Protein AF-A0A843ELI5-F1 (afdb_monomer_lite)

Sequence (106 aa):
ICGAYIPVEVVRSDRDNIMLIGDAGGFANRVTYEGLYYALATGRNAAHAIIKGRSFSETNRGLFRRKRREKWMAGLFYSRVGLWLVKAFSRNRHLVKWIYDNVVVT

Structure (mmCIF, N/CA/C/O backbone):
data_AF-A0A843ELI5-F1
#
_entry.id   AF-A0A843ELI5-F1
#
loop_
_atom_site.group_PDB
_atom_site.id
_atom_site.type_symbol
_atom_site.label_atom_id
_atom_site.label_alt_id
_atom_site.label_comp_id
_atom_site.label_asym_id
_atom_site.label_entity_id
_atom_site.label_seq_id
_atom_site.pdbx_PDB_ins_code
_atom_site.Cartn_x
_atom_site.Cartn_y
_atom_site.Cartn_z
_atom_site.occupancy
_atom_site.B_iso_or_equiv
_atom_site.auth_seq_id
_atom_site.auth_comp_id
_atom_site.auth_asym_id
_atom_site.auth_atom_id
_atom_site.pdbx_PDB_model_num
ATOM 1 N N . ILE A 1 1 ? 11.513 -25.712 -2.399 1.00 56.12 1 ILE A N 1
ATOM 2 C CA . ILE A 1 1 ? 11.043 -24.613 -1.520 1.00 56.12 1 ILE A CA 1
ATOM 3 C C . ILE A 1 1 ? 9.644 -24.242 -1.987 1.00 56.12 1 ILE A C 1
ATOM 5 O O . ILE A 1 1 ? 9.505 -23.873 -3.146 1.00 56.12 1 ILE A O 1
ATOM 9 N N . CYS A 1 2 ? 8.622 -24.402 -1.145 1.00 77.81 2 CYS A N 1
ATOM 10 C CA . CYS A 1 2 ? 7.284 -23.883 -1.440 1.00 77.81 2 CYS A CA 1
ATOM 11 C C . CYS A 1 2 ? 7.245 -22.409 -1.022 1.00 77.81 2 CYS A C 1
ATOM 13 O O . CYS A 1 2 ? 7.505 -22.100 0.138 1.00 77.81 2 CYS A O 1
ATOM 15 N N . GLY A 1 3 ? 7.007 -21.504 -1.973 1.00 82.75 3 GLY A N 1
ATOM 16 C CA . GLY A 1 3 ? 6.875 -20.073 -1.691 1.00 82.75 3 GLY A CA 1
ATOM 17 C C . GLY A 1 3 ? 5.536 -19.735 -1.030 1.00 82.75 3 GLY A C 1
ATOM 18 O O . GLY A 1 3 ? 4.569 -20.485 -1.159 1.00 82.75 3 GLY A O 1
ATOM 19 N N . ALA A 1 4 ? 5.477 -18.592 -0.344 1.00 87.44 4 ALA A N 1
ATOM 20 C CA . ALA A 1 4 ? 4.228 -18.023 0.154 1.00 87.44 4 ALA A CA 1
ATOM 21 C C . ALA A 1 4 ? 3.541 -17.181 -0.936 1.00 87.44 4 ALA A C 1
ATOM 23 O O . ALA A 1 4 ? 4.208 -16.533 -1.746 1.00 87.44 4 ALA A O 1
ATOM 24 N N . TYR A 1 5 ? 2.208 -17.184 -0.958 1.00 91.00 5 TYR A N 1
ATOM 25 C CA . TYR A 1 5 ? 1.417 -16.373 -1.885 1.00 91.00 5 TYR A CA 1
ATOM 26 C C . TYR A 1 5 ? 1.314 -14.921 -1.399 1.00 91.00 5 TYR A C 1
ATOM 28 O O . TYR A 1 5 ? 1.023 -14.689 -0.228 1.00 91.00 5 TYR A O 1
ATOM 36 N N . ILE A 1 6 ? 1.511 -13.951 -2.301 1.00 92.38 6 ILE A N 1
ATOM 37 C CA . ILE A 1 6 ? 1.410 -12.514 -2.000 1.00 92.38 6 ILE A CA 1
ATOM 38 C C . ILE A 1 6 ? 0.100 -11.960 -2.587 1.00 92.38 6 ILE A C 1
ATOM 40 O O . ILE A 1 6 ? 0.009 -11.764 -3.804 1.00 92.38 6 ILE A O 1
ATOM 44 N N . PRO A 1 7 ? -0.923 -11.684 -1.757 1.00 93.56 7 PRO A N 1
ATOM 45 C CA . PRO A 1 7 ? -2.204 -11.171 -2.226 1.00 93.56 7 PRO A CA 1
ATOM 46 C C . PRO A 1 7 ? -2.121 -9.675 -2.560 1.00 93.56 7 PRO A C 1
ATOM 48 O O . PRO A 1 7 ? -1.806 -8.832 -1.721 1.00 93.56 7 PRO A O 1
ATOM 51 N N . VAL A 1 8 ? -2.458 -9.334 -3.804 1.00 92.44 8 VAL A N 1
ATOM 52 C CA . VAL A 1 8 ? -2.445 -7.948 -4.319 1.00 92.44 8 VAL A CA 1
ATOM 53 C C . VAL A 1 8 ? -3.844 -7.396 -4.620 1.00 92.44 8 VAL A C 1
ATOM 55 O O . VAL A 1 8 ? -4.017 -6.210 -4.936 1.00 92.44 8 VAL A O 1
ATOM 58 N N . GLU A 1 9 ? -4.861 -8.251 -4.549 1.00 92.50 9 GLU A N 1
ATOM 59 C CA . GLU A 1 9 ? -6.270 -7.901 -4.705 1.00 92.50 9 GLU A CA 1
ATOM 60 C C . GLU A 1 9 ? -6.843 -7.456 -3.367 1.00 92.50 9 GLU A C 1
ATOM 62 O O . GLU A 1 9 ? -6.865 -8.229 -2.419 1.00 92.50 9 GLU A O 1
ATOM 67 N N . VAL A 1 10 ? -7.287 -6.199 -3.290 1.00 92.19 10 VAL A N 1
ATOM 68 C CA . VAL A 1 10 ? -7.812 -5.642 -2.043 1.00 92.19 10 VAL A CA 1
ATOM 69 C C . VAL A 1 10 ? -9.136 -6.322 -1.719 1.00 92.19 10 VAL A C 1
ATOM 71 O O . VAL A 1 10 ? -10.092 -6.183 -2.481 1.00 92.19 10 VAL A O 1
ATOM 74 N N . VAL A 1 11 ? -9.193 -6.984 -0.567 1.00 92.69 11 VAL A N 1
ATOM 75 C CA . VAL A 1 11 ? -10.397 -7.644 -0.051 1.00 92.69 11 VAL A CA 1
ATOM 76 C C . VAL A 1 11 ? -11.011 -6.775 1.040 1.00 92.69 11 VAL A C 1
ATOM 78 O O . VAL A 1 11 ? -10.310 -6.182 1.863 1.00 92.69 11 VAL A O 1
ATOM 81 N N . ARG A 1 12 ? -12.339 -6.671 1.034 1.00 88.25 12 ARG A N 1
ATOM 82 C CA . ARG A 1 12 ? -13.112 -6.020 2.095 1.00 88.25 12 ARG A CA 1
ATOM 83 C C . ARG A 1 12 ? -13.930 -7.076 2.822 1.00 88.25 12 ARG A C 1
ATOM 85 O O . ARG A 1 12 ? -14.319 -8.066 2.219 1.00 88.25 12 ARG A O 1
ATOM 92 N N . SER A 1 13 ? -14.153 -6.857 4.110 1.00 88.69 13 SER A N 1
ATOM 93 C CA . SER A 1 13 ? -15.104 -7.653 4.880 1.00 88.69 13 SER A CA 1
ATOM 94 C C . SER A 1 13 ? -16.531 -7.258 4.501 1.00 88.69 13 SER A C 1
ATOM 96 O O . SER A 1 13 ? -16.806 -6.067 4.358 1.00 88.69 13 SER A O 1
ATOM 98 N N . ASP A 1 14 ? -17.427 -8.239 4.421 1.00 87.44 14 ASP A N 1
ATOM 99 C CA . ASP A 1 14 ? -18.874 -8.023 4.265 1.00 87.44 14 ASP A CA 1
ATOM 100 C C . ASP A 1 14 ? -19.570 -7.680 5.596 1.00 87.44 14 ASP A C 1
ATOM 102 O O . ASP A 1 14 ? -20.770 -7.423 5.631 1.00 87.44 14 ASP A O 1
ATOM 106 N N . ARG A 1 15 ? -18.829 -7.697 6.712 1.00 89.88 15 ARG A N 1
ATOM 107 C CA . ARG A 1 15 ? -19.316 -7.328 8.049 1.00 89.88 15 ARG A CA 1
ATOM 108 C C . ARG A 1 15 ? -18.686 -6.029 8.536 1.00 89.88 15 ARG A C 1
ATOM 110 O O . ARG A 1 15 ? -17.458 -5.912 8.529 1.00 89.88 15 ARG A O 1
ATOM 117 N N . ASP A 1 16 ? -19.517 -5.134 9.064 1.00 85.56 16 ASP A N 1
ATOM 118 C CA . ASP A 1 16 ? -19.123 -3.799 9.544 1.00 85.56 16 ASP A CA 1
ATOM 119 C C . ASP A 1 16 ? -18.172 -3.822 10.749 1.00 85.56 16 ASP A C 1
ATOM 121 O O . ASP A 1 16 ? -17.368 -2.911 10.939 1.00 85.56 16 ASP A O 1
ATOM 125 N N . ASN A 1 17 ? -18.232 -4.878 11.561 1.00 91.00 17 ASN A N 1
ATOM 126 C CA . ASN A 1 17 ? -17.412 -5.046 12.761 1.00 91.00 17 ASN A CA 1
ATOM 127 C C . ASN A 1 17 ? -16.099 -5.810 12.511 1.00 91.00 17 ASN A C 1
ATOM 129 O O . ASN A 1 17 ? -1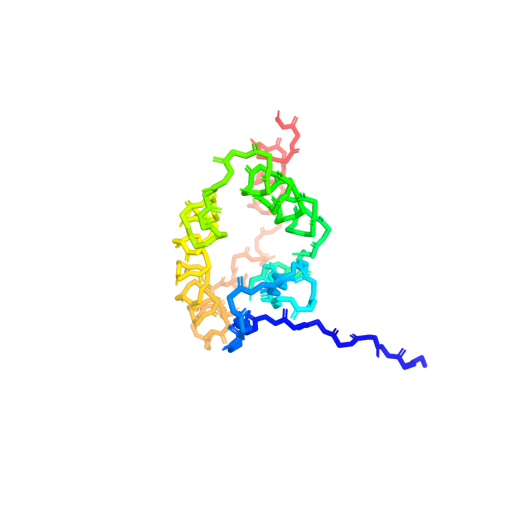5.412 -6.171 13.466 1.00 91.00 17 ASN A O 1
ATOM 133 N N . ILE A 1 18 ? -15.746 -6.080 11.251 1.00 94.50 18 ILE A N 1
ATOM 134 C CA . ILE A 1 18 ? -14.518 -6.790 10.880 1.00 94.50 18 ILE A CA 1
ATOM 135 C C . ILE A 1 18 ? -13.703 -5.927 9.918 1.00 94.50 18 ILE A C 1
ATOM 137 O O . ILE A 1 18 ? -14.187 -5.469 8.885 1.00 94.50 18 ILE A O 1
ATOM 141 N N . MET A 1 19 ? -12.420 -5.753 10.234 1.00 95.56 19 MET A N 1
ATOM 142 C CA . MET A 1 19 ? -11.453 -5.078 9.371 1.00 95.56 19 MET A CA 1
ATOM 143 C C . MET A 1 19 ? -10.378 -6.065 8.927 1.00 95.56 19 MET A C 1
ATOM 145 O O . MET A 1 19 ? -9.810 -6.780 9.749 1.00 95.56 19 MET A O 1
ATOM 149 N N . LEU A 1 20 ? -10.065 -6.062 7.632 1.00 96.62 20 LEU A N 1
ATOM 150 C CA . LEU A 1 20 ? -8.948 -6.816 7.070 1.00 96.62 20 LEU A CA 1
ATOM 151 C C . LEU A 1 20 ? -7.775 -5.864 6.825 1.00 96.62 20 LEU A C 1
ATOM 153 O O . LEU A 1 20 ? -7.949 -4.800 6.229 1.00 96.62 20 LEU A O 1
ATOM 157 N N . ILE A 1 21 ? -6.586 -6.244 7.289 1.00 97.44 21 ILE A N 1
ATOM 158 C CA . ILE A 1 21 ? -5.344 -5.467 7.171 1.00 97.44 21 ILE A CA 1
ATOM 159 C C . ILE A 1 21 ? -4.222 -6.335 6.595 1.00 97.44 21 ILE A C 1
ATOM 161 O O . ILE A 1 21 ? -4.347 -7.557 6.537 1.00 97.44 21 ILE A O 1
ATOM 165 N N . GLY A 1 22 ? -3.124 -5.707 6.167 1.00 96.50 22 GLY A N 1
ATOM 166 C CA . GLY A 1 22 ? -1.961 -6.410 5.617 1.00 96.50 22 GLY A CA 1
ATOM 167 C C . GLY A 1 22 ? -2.324 -7.367 4.481 1.00 96.50 22 GLY A C 1
ATOM 168 O O . GLY A 1 22 ? -3.148 -7.035 3.624 1.00 96.50 22 GLY A O 1
ATOM 169 N N . ASP A 1 23 ? -1.722 -8.554 4.492 1.00 96.19 23 ASP A N 1
ATOM 170 C CA . ASP A 1 23 ? -1.945 -9.575 3.464 1.00 96.19 23 ASP A CA 1
ATOM 171 C C . ASP A 1 23 ? -3.385 -10.103 3.475 1.00 96.19 23 ASP A C 1
ATOM 173 O O . ASP A 1 23 ? -3.970 -10.297 2.414 1.00 96.19 23 ASP A O 1
ATOM 177 N N . ALA A 1 24 ? -4.023 -10.218 4.646 1.00 95.81 24 ALA A N 1
ATOM 178 C CA . ALA A 1 24 ? -5.431 -10.618 4.738 1.00 95.81 24 ALA A CA 1
ATOM 179 C C . ALA A 1 24 ? -6.374 -9.628 4.025 1.00 95.81 24 ALA A C 1
ATOM 181 O O . ALA A 1 24 ? -7.416 -10.020 3.509 1.00 95.81 24 ALA A O 1
ATOM 182 N N . GLY A 1 25 ? -6.003 -8.343 3.976 1.00 95.56 25 GLY A N 1
ATOM 183 C CA . GLY A 1 25 ? -6.714 -7.315 3.211 1.00 95.56 25 GLY A CA 1
ATOM 184 C C . GLY A 1 25 ? -6.200 -7.118 1.780 1.00 95.56 25 GLY A C 1
ATOM 185 O O . GLY A 1 25 ? -6.701 -6.238 1.079 1.00 95.56 25 GLY A O 1
ATOM 186 N N . GLY A 1 26 ? -5.193 -7.883 1.346 1.00 95.81 26 GLY A N 1
ATOM 187 C CA . GLY A 1 26 ? -4.579 -7.777 0.020 1.00 95.81 26 GLY A CA 1
ATOM 188 C C . GLY A 1 26 ? -3.861 -6.451 -0.228 1.00 95.81 26 GLY A C 1
ATOM 189 O O . GLY A 1 26 ? -3.928 -5.877 -1.320 1.00 95.81 26 GLY A O 1
ATOM 190 N N . PHE A 1 27 ? -3.214 -5.913 0.810 1.00 96.69 27 PHE A N 1
ATOM 191 C CA . PHE A 1 27 ? -2.578 -4.601 0.750 1.00 96.69 27 PHE A CA 1
ATOM 192 C C . PHE A 1 27 ? -1.123 -4.614 0.270 1.00 96.69 27 PHE A C 1
ATOM 194 O O . PHE A 1 27 ? -0.528 -3.540 0.233 1.00 96.69 27 PHE A O 1
ATOM 201 N N . ALA A 1 28 ? -0.544 -5.735 -0.160 1.00 96.25 28 ALA A N 1
ATOM 202 C CA . ALA A 1 28 ? 0.807 -5.734 -0.730 1.00 96.25 28 ALA A CA 1
ATOM 203 C C . ALA A 1 28 ? 0.909 -4.822 -1.972 1.00 96.25 28 ALA A C 1
ATOM 205 O O . ALA A 1 28 ? -0.067 -4.617 -2.708 1.00 96.25 28 ALA A O 1
ATOM 206 N N . ASN A 1 29 ? 2.064 -4.183 -2.182 1.00 95.69 29 ASN A N 1
ATOM 207 C CA . ASN A 1 29 ? 2.313 -3.327 -3.348 1.00 95.69 29 ASN A CA 1
ATOM 208 C C . ASN A 1 29 ? 2.139 -4.122 -4.648 1.00 95.69 29 ASN A C 1
ATOM 210 O O . ASN A 1 29 ? 2.740 -5.179 -4.801 1.00 95.69 29 ASN A O 1
ATOM 214 N N . ARG A 1 30 ? 1.369 -3.604 -5.612 1.00 94.56 30 ARG A N 1
ATOM 215 C CA . ARG A 1 30 ? 1.107 -4.343 -6.864 1.00 94.56 30 ARG A CA 1
ATOM 216 C C . ARG A 1 30 ? 2.281 -4.380 -7.844 1.00 94.56 30 ARG A C 1
ATOM 218 O O . ARG A 1 30 ? 2.221 -5.135 -8.805 1.00 94.56 30 ARG A O 1
ATOM 225 N N . VAL A 1 31 ? 3.287 -3.530 -7.645 1.00 92.75 31 VAL A N 1
ATOM 226 C CA . VAL A 1 31 ? 4.463 -3.416 -8.522 1.00 92.75 31 VAL A CA 1
ATOM 227 C C . VAL A 1 31 ? 5.702 -3.986 -7.841 1.00 92.75 31 VAL A C 1
ATOM 229 O O . VAL A 1 31 ? 6.445 -4.745 -8.443 1.00 92.75 31 VAL A O 1
ATOM 232 N N . THR A 1 32 ? 5.944 -3.625 -6.580 1.00 92.25 32 THR A N 1
ATOM 233 C CA . THR A 1 32 ? 7.159 -4.060 -5.867 1.00 92.25 32 THR A CA 1
ATOM 234 C C . THR A 1 32 ? 6.960 -5.323 -5.037 1.00 92.25 32 THR A C 1
ATOM 236 O O . THR A 1 32 ? 7.938 -5.866 -4.539 1.00 92.25 32 THR A O 1
ATOM 239 N N . TYR A 1 33 ? 5.714 -5.765 -4.840 1.00 92.75 33 TYR A N 1
ATOM 240 C CA . TYR A 1 33 ? 5.339 -6.844 -3.916 1.00 92.75 33 TYR A CA 1
ATOM 241 C C . TYR A 1 33 ? 5.757 -6.629 -2.452 1.00 92.75 33 TYR A C 1
ATOM 243 O O . TYR A 1 33 ? 5.704 -7.548 -1.642 1.00 92.75 33 TYR A O 1
ATOM 251 N N . GLU A 1 34 ? 6.105 -5.400 -2.069 1.00 93.94 34 GLU A N 1
ATOM 252 C CA . GLU A 1 34 ? 6.349 -5.051 -0.673 1.00 93.94 34 GLU A CA 1
ATOM 253 C C . GLU A 1 34 ? 5.049 -5.164 0.145 1.00 93.94 34 GLU A C 1
ATOM 255 O O . GLU A 1 34 ? 4.062 -4.483 -0.151 1.00 93.94 34 GLU A O 1
ATOM 260 N N . GLY A 1 35 ? 5.048 -6.010 1.179 1.00 94.56 35 GLY A N 1
ATOM 261 C CA . GLY A 1 35 ? 3.908 -6.205 2.086 1.00 94.56 35 GLY A CA 1
ATOM 262 C C . GLY A 1 35 ? 4.069 -5.531 3.451 1.00 94.56 35 GLY A C 1
ATOM 263 O O . GLY A 1 35 ? 3.095 -5.031 4.011 1.00 94.56 35 GLY A O 1
ATOM 264 N N . LEU A 1 36 ? 5.300 -5.442 3.970 1.00 96.00 36 LEU A N 1
ATOM 265 C CA . LEU A 1 36 ? 5.558 -5.044 5.359 1.00 96.00 36 LEU A CA 1
ATOM 266 C C . LEU A 1 36 ? 5.109 -3.610 5.672 1.00 96.00 36 LEU A C 1
ATOM 268 O O . LEU A 1 36 ? 4.367 -3.395 6.633 1.00 96.00 36 LEU A O 1
ATOM 272 N N . TYR A 1 37 ? 5.485 -2.636 4.833 1.00 95.81 37 TYR A N 1
ATOM 273 C CA . TYR A 1 37 ? 5.012 -1.254 4.971 1.00 95.81 37 TYR A CA 1
ATOM 274 C C . TYR A 1 37 ? 3.481 -1.186 5.016 1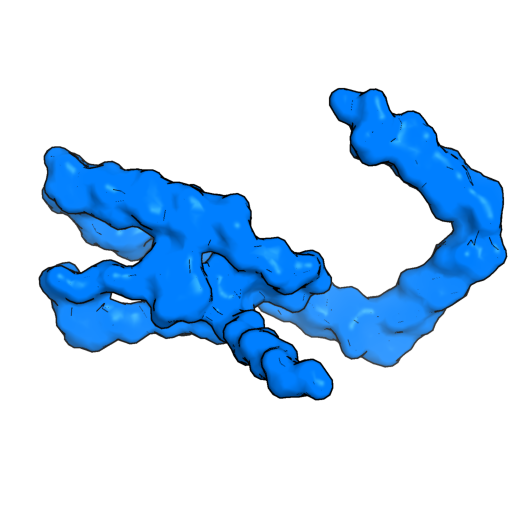.00 95.81 37 TYR A C 1
ATOM 276 O O . TYR A 1 37 ? 2.898 -0.488 5.847 1.00 95.81 37 TYR A O 1
ATOM 284 N N . TYR A 1 38 ? 2.814 -1.940 4.142 1.00 96.75 38 TYR A N 1
ATOM 285 C CA . TYR A 1 38 ? 1.361 -1.920 4.031 1.00 96.75 38 TYR A CA 1
ATOM 286 C C . TYR A 1 38 ? 0.673 -2.612 5.206 1.00 96.75 38 TYR A C 1
ATOM 288 O O . TYR A 1 38 ? -0.365 -2.121 5.651 1.00 96.75 38 TYR A O 1
ATOM 296 N N . ALA A 1 39 ? 1.246 -3.686 5.752 1.00 97.75 39 ALA A N 1
ATOM 297 C CA . ALA A 1 39 ? 0.761 -4.321 6.974 1.00 97.75 39 ALA A CA 1
ATOM 298 C C . ALA A 1 39 ? 0.773 -3.337 8.152 1.00 97.75 39 ALA A C 1
ATOM 300 O O . ALA A 1 39 ? -0.256 -3.135 8.798 1.00 97.75 39 ALA A O 1
ATOM 301 N N . LEU A 1 40 ? 1.889 -2.632 8.361 1.00 98.44 40 LEU A N 1
ATOM 302 C CA . LEU A 1 40 ? 2.010 -1.635 9.429 1.00 98.44 40 LEU A CA 1
ATOM 303 C C . LEU A 1 40 ? 1.088 -0.429 9.207 1.00 98.44 40 LEU A C 1
ATOM 305 O O . LEU A 1 40 ? 0.388 0.004 10.124 1.00 98.44 40 LEU A O 1
ATOM 309 N N . ALA A 1 41 ? 1.042 0.106 7.985 1.00 97.81 41 ALA A N 1
ATOM 310 C CA . ALA A 1 41 ? 0.226 1.275 7.672 1.00 97.81 41 ALA A CA 1
ATOM 311 C C . ALA A 1 41 ? -1.280 0.990 7.811 1.00 97.81 41 ALA A C 1
ATOM 313 O O . ALA A 1 41 ? -2.023 1.809 8.355 1.00 97.81 41 ALA A O 1
ATOM 314 N N . THR A 1 42 ? -1.737 -0.181 7.361 1.00 97.69 42 THR A N 1
ATOM 315 C CA . THR A 1 42 ? -3.147 -0.582 7.499 1.00 97.69 42 THR A CA 1
ATOM 316 C C . THR A 1 42 ? -3.506 -0.944 8.936 1.00 97.69 42 THR A C 1
ATOM 318 O O . THR A 1 42 ? -4.583 -0.559 9.385 1.00 97.69 42 THR A O 1
ATOM 321 N N . GLY A 1 43 ? -2.592 -1.556 9.698 1.00 98.12 43 GLY A N 1
ATOM 322 C CA . GLY A 1 43 ? -2.754 -1.759 11.140 1.00 98.12 43 GLY A CA 1
ATOM 323 C C . GLY A 1 43 ? -2.901 -0.442 11.907 1.00 98.12 43 GLY A C 1
ATOM 324 O O . GLY A 1 43 ? -3.836 -0.282 12.691 1.00 98.12 43 GLY A O 1
ATOM 325 N N . ARG A 1 44 ? -2.059 0.557 11.609 1.00 98.44 44 ARG A N 1
ATOM 326 C CA . ARG A 1 44 ? -2.179 1.909 12.183 1.00 98.44 44 ARG A CA 1
ATOM 327 C C . ARG A 1 44 ? -3.533 2.550 11.864 1.00 98.44 44 ARG A C 1
ATOM 329 O O . ARG A 1 44 ? -4.156 3.138 12.746 1.00 98.44 44 ARG A O 1
ATOM 336 N N . ASN A 1 45 ? -4.000 2.439 10.621 1.00 97.62 45 ASN A N 1
ATOM 337 C CA . ASN A 1 45 ? -5.290 3.002 10.212 1.00 97.62 45 ASN A CA 1
ATOM 338 C C . ASN A 1 45 ? -6.483 2.282 10.851 1.00 97.62 45 ASN A C 1
ATOM 340 O O . ASN A 1 45 ? -7.484 2.936 11.147 1.00 97.62 45 ASN A O 1
ATOM 344 N N . ALA A 1 46 ? -6.374 0.971 11.086 1.00 97.69 46 ALA A N 1
ATOM 345 C CA . ALA A 1 46 ? -7.375 0.189 11.805 1.00 97.69 46 ALA A CA 1
ATOM 346 C C . ALA A 1 46 ? -7.440 0.595 13.283 1.00 97.69 46 ALA A C 1
ATOM 348 O O . ALA A 1 46 ? -8.521 0.888 13.787 1.00 97.69 46 ALA A O 1
ATOM 349 N N . ALA A 1 47 ? -6.291 0.730 13.952 1.00 98.19 47 ALA A N 1
ATOM 350 C CA . ALA A 1 47 ? -6.239 1.247 15.320 1.00 98.19 47 ALA A CA 1
ATOM 351 C C . ALA A 1 47 ? -6.856 2.653 15.414 1.00 98.19 47 ALA A C 1
ATOM 353 O O . ALA A 1 47 ? -7.657 2.932 16.304 1.00 98.19 47 ALA A O 1
ATOM 354 N N . HIS A 1 48 ? -6.550 3.530 14.453 1.00 97.81 48 HIS A N 1
ATOM 355 C CA . HIS A 1 48 ? -7.135 4.869 14.398 1.00 97.81 48 HIS A CA 1
ATOM 356 C C . HIS A 1 48 ? -8.654 4.849 14.156 1.00 97.81 48 HIS A C 1
ATOM 358 O O . HIS A 1 48 ? -9.365 5.662 14.742 1.00 97.81 48 HIS A O 1
ATOM 364 N N . ALA A 1 49 ? -9.156 3.926 13.327 1.00 96.56 49 ALA A N 1
ATOM 365 C CA . ALA A 1 49 ? -10.589 3.732 13.099 1.00 96.56 49 ALA A CA 1
ATOM 366 C C . ALA A 1 49 ? -11.311 3.344 14.397 1.00 96.56 49 ALA A C 1
ATOM 368 O O . ALA A 1 49 ? -12.293 3.992 14.754 1.00 96.56 49 ALA A O 1
ATOM 369 N N .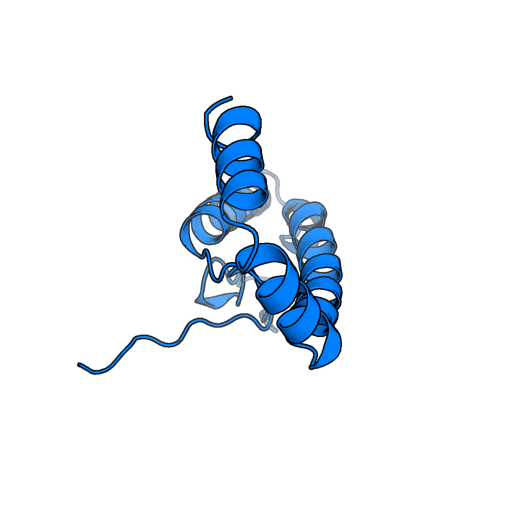 ILE A 1 50 ? -10.760 2.379 15.145 1.00 97.31 50 ILE A N 1
ATOM 370 C CA . ILE A 1 50 ? -11.297 1.928 16.440 1.00 97.31 50 ILE A CA 1
ATOM 371 C C . ILE A 1 50 ? -11.308 3.078 17.451 1.00 97.31 50 ILE A C 1
ATOM 373 O O . ILE A 1 50 ? -12.358 3.424 17.983 1.00 97.31 50 ILE A O 1
ATOM 377 N N . ILE A 1 51 ? -10.153 3.709 17.688 1.00 98.25 51 ILE A N 1
ATOM 378 C CA . ILE A 1 51 ? -9.995 4.735 18.733 1.00 98.25 51 ILE A CA 1
ATOM 379 C C . ILE A 1 51 ? -10.880 5.958 18.469 1.00 98.25 51 ILE A C 1
ATOM 381 O O . ILE A 1 51 ? -11.362 6.592 19.404 1.00 98.25 51 ILE A O 1
ATOM 385 N N . LYS A 1 52 ? -11.065 6.334 17.199 1.00 96.75 52 LYS A N 1
ATOM 386 C CA . LYS A 1 52 ? -11.833 7.528 16.818 1.00 96.75 52 LYS A CA 1
ATOM 387 C C . LYS A 1 52 ? -13.288 7.235 16.456 1.00 96.75 52 LYS A C 1
ATOM 389 O O . LYS A 1 52 ? -13.981 8.179 16.087 1.00 96.75 52 LYS A O 1
ATOM 394 N N . GLY A 1 53 ? -13.730 5.976 16.510 1.00 95.00 53 GLY A N 1
ATOM 395 C CA . GLY A 1 53 ? -15.076 5.579 16.086 1.00 95.00 53 GLY A CA 1
ATOM 396 C C . GLY A 1 53 ? -15.377 5.942 14.627 1.00 95.00 53 GLY A C 1
ATOM 397 O O . GLY A 1 53 ? -16.484 6.366 14.314 1.00 95.00 53 GLY A O 1
ATOM 398 N N . ARG A 1 54 ? -14.378 5.854 13.741 1.00 94.75 54 ARG A N 1
ATOM 399 C CA . ARG A 1 54 ? -14.518 6.153 12.303 1.00 94.75 54 ARG A CA 1
ATOM 400 C C . ARG A 1 54 ? -14.501 4.871 11.493 1.00 94.75 54 ARG A C 1
ATOM 402 O O . ARG A 1 54 ? -13.919 3.877 11.922 1.00 94.75 54 ARG A O 1
ATOM 409 N N . SER A 1 55 ? -15.057 4.900 10.286 1.00 93.44 55 SER A N 1
ATOM 410 C CA . SER A 1 55 ? -14.983 3.726 9.418 1.00 93.44 55 SER A CA 1
ATOM 411 C C . SER A 1 55 ? -13.541 3.472 8.956 1.00 93.44 55 SER A C 1
ATOM 413 O O . SER A 1 55 ? -12.772 4.399 8.670 1.00 93.44 55 SER A O 1
ATOM 415 N N . PHE A 1 56 ? -13.173 2.198 8.801 1.00 94.56 56 PHE A N 1
ATOM 416 C CA . PHE A 1 56 ? -11.876 1.825 8.228 1.00 94.56 56 PHE A CA 1
ATOM 417 C C . PHE A 1 56 ? -11.706 2.337 6.790 1.00 94.56 56 PHE A C 1
ATOM 419 O O . PHE A 1 56 ? -10.606 2.680 6.359 1.00 94.56 56 PHE A O 1
ATOM 426 N N . SER A 1 57 ? -12.813 2.439 6.044 1.00 92.44 57 SER A N 1
ATOM 427 C CA . SER A 1 57 ? -12.831 2.996 4.689 1.00 92.44 57 SER A CA 1
ATOM 428 C C . SER A 1 57 ? -12.316 4.438 4.653 1.00 92.44 57 SER A C 1
ATOM 430 O O . SER A 1 57 ? -11.509 4.803 3.791 1.00 92.44 57 SER A O 1
ATOM 432 N N . GLU A 1 58 ? -12.740 5.249 5.625 1.00 94.06 58 GLU A N 1
ATOM 433 C CA . GLU A 1 58 ? -12.339 6.649 5.750 1.00 94.06 58 GLU A CA 1
ATOM 434 C C . GLU A 1 58 ? -10.887 6.790 6.197 1.00 94.06 58 GLU A C 1
ATOM 436 O O . GLU A 1 58 ? -10.124 7.521 5.558 1.00 94.06 58 GLU A O 1
ATOM 441 N N . THR A 1 59 ? -10.476 6.083 7.256 1.00 95.44 59 THR A N 1
ATOM 442 C CA . THR A 1 59 ? -9.097 6.183 7.765 1.00 95.44 59 THR A CA 1
ATOM 443 C C . THR A 1 59 ? -8.084 5.658 6.751 1.00 95.44 59 THR A C 1
ATOM 445 O O . THR A 1 59 ? -6.988 6.202 6.629 1.00 95.44 59 THR A O 1
ATOM 448 N N . ASN A 1 60 ? -8.469 4.665 5.945 1.00 95.62 60 ASN A N 1
ATOM 449 C CA . ASN A 1 60 ? -7.611 4.044 4.945 1.00 95.62 60 ASN A CA 1
ATOM 450 C C . ASN A 1 60 ? -7.782 4.628 3.524 1.00 95.62 60 ASN A C 1
ATOM 452 O O . ASN A 1 60 ? -7.199 4.126 2.557 1.00 95.62 60 ASN A O 1
ATOM 456 N N . ARG A 1 61 ? -8.540 5.726 3.362 1.00 95.19 61 ARG A N 1
ATOM 457 C CA . ARG A 1 61 ? -8.865 6.341 2.057 1.00 95.19 61 ARG A CA 1
ATOM 458 C C . ARG A 1 61 ? -7.633 6.654 1.205 1.00 95.19 61 ARG A C 1
ATOM 460 O O . ARG A 1 61 ? -7.648 6.446 -0.011 1.00 95.19 61 ARG A O 1
ATOM 467 N N . GLY A 1 62 ? -6.563 7.152 1.829 1.00 95.38 62 GLY A N 1
ATOM 468 C CA . GLY A 1 62 ? -5.298 7.456 1.149 1.00 95.38 62 GLY A CA 1
ATOM 469 C C . GLY A 1 62 ? -4.648 6.212 0.539 1.00 95.38 62 GLY A C 1
ATOM 470 O O . GLY A 1 62 ? -4.246 6.225 -0.627 1.00 95.38 62 GLY A O 1
ATOM 471 N N . LEU A 1 63 ? -4.640 5.111 1.290 1.00 94.88 63 LEU A N 1
ATOM 472 C CA . LEU A 1 63 ? -4.127 3.816 0.850 1.00 94.88 63 LEU A CA 1
ATOM 473 C C . LEU A 1 63 ? -4.978 3.222 -0.275 1.00 94.88 63 LEU A C 1
ATOM 475 O O . LEU A 1 63 ? -4.423 2.813 -1.291 1.00 94.88 63 LEU A O 1
ATOM 479 N N . PHE A 1 64 ? -6.310 3.286 -0.195 1.00 94.62 64 PHE A N 1
ATOM 480 C CA . PHE A 1 64 ? -7.170 2.842 -1.303 1.00 94.62 64 PHE A CA 1
ATOM 481 C C . PHE A 1 64 ? -6.948 3.642 -2.595 1.00 94.62 64 PHE A C 1
ATOM 483 O O . PHE A 1 64 ? -6.961 3.080 -3.693 1.00 94.62 64 PHE A O 1
ATOM 490 N N . ARG A 1 65 ? -6.715 4.961 -2.502 1.00 94.69 65 ARG A N 1
ATOM 491 C CA . ARG A 1 65 ? -6.330 5.776 -3.672 1.00 94.69 65 ARG A CA 1
ATOM 492 C C . ARG A 1 65 ? -4.985 5.329 -4.243 1.00 94.69 65 ARG A C 1
ATOM 494 O O . ARG A 1 65 ? -4.865 5.210 -5.460 1.00 94.69 65 ARG A O 1
ATOM 501 N N . ARG A 1 66 ? -4.002 5.050 -3.382 1.00 94.25 66 ARG A N 1
ATOM 502 C CA . ARG A 1 66 ? -2.687 4.540 -3.788 1.00 94.25 66 ARG A CA 1
ATOM 503 C C . ARG A 1 66 ? -2.809 3.191 -4.509 1.00 94.25 66 ARG A C 1
ATOM 505 O O . ARG A 1 66 ? -2.297 3.069 -5.615 1.00 94.25 66 ARG A O 1
ATOM 512 N N . LYS A 1 67 ? -3.611 2.257 -3.985 1.00 94.12 67 LYS A N 1
ATOM 513 C CA . LYS A 1 67 ? -3.861 0.940 -4.602 1.00 94.12 67 LYS A CA 1
ATOM 514 C C . LYS A 1 67 ? -4.490 1.000 -5.986 1.00 94.12 67 LYS A C 1
ATOM 516 O O . LYS A 1 67 ? -4.112 0.229 -6.864 1.00 94.12 67 LYS A O 1
ATOM 521 N N . ARG A 1 68 ? -5.405 1.943 -6.220 1.00 93.12 68 ARG A N 1
ATOM 522 C CA . ARG A 1 68 ? -5.955 2.165 -7.568 1.00 93.12 68 ARG A CA 1
ATOM 523 C C . ARG A 1 68 ? -4.884 2.608 -8.563 1.00 93.12 68 ARG A C 1
ATOM 525 O O . ARG A 1 68 ? -4.854 2.088 -9.672 1.00 93.12 68 ARG A O 1
ATOM 532 N N . ARG A 1 69 ? -3.982 3.509 -8.156 1.00 94.12 69 ARG A N 1
ATOM 533 C CA . ARG A 1 69 ? -2.844 3.922 -8.997 1.00 94.12 69 ARG A CA 1
ATOM 534 C C . ARG A 1 69 ? -1.884 2.765 -9.247 1.00 94.12 69 ARG A C 1
ATOM 536 O O . ARG A 1 69 ? -1.511 2.532 -10.387 1.00 94.12 69 ARG A O 1
ATOM 543 N N . GLU A 1 70 ? -1.563 1.998 -8.209 1.00 95.06 70 GLU A N 1
ATOM 544 C CA . GLU A 1 70 ? -0.716 0.807 -8.325 1.00 95.06 70 GLU A CA 1
ATOM 545 C C . GLU A 1 70 ? -1.295 -0.233 -9.289 1.00 95.06 70 GLU A C 1
ATOM 547 O O . GLU A 1 70 ? -0.534 -0.847 -10.023 1.00 95.06 70 GLU A O 1
ATOM 552 N N . LYS A 1 71 ? -2.624 -0.417 -9.344 1.00 93.94 71 LYS A N 1
ATOM 553 C CA . LYS A 1 71 ? -3.257 -1.336 -10.308 1.00 93.94 71 LYS A CA 1
ATOM 554 C C . LYS A 1 71 ? -2.958 -0.928 -11.750 1.00 93.94 71 LYS A C 1
ATOM 556 O O . LYS A 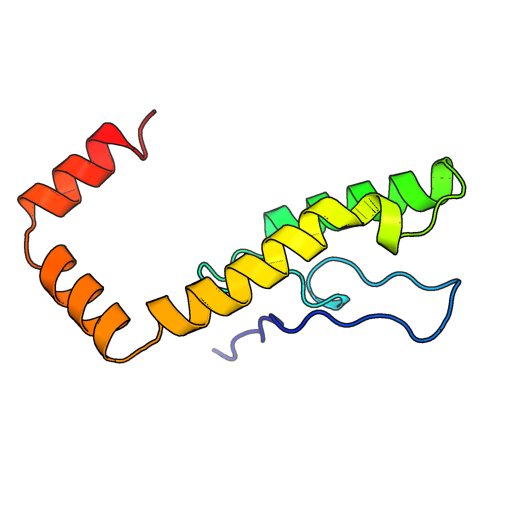1 71 ? -2.601 -1.777 -12.560 1.00 93.94 71 LYS A O 1
ATOM 561 N N . TRP A 1 72 ? -3.082 0.361 -12.051 1.00 93.50 72 TRP A N 1
ATOM 562 C CA . TRP A 1 72 ? -2.764 0.888 -13.375 1.00 93.50 72 TRP A CA 1
ATOM 563 C C . TRP A 1 72 ? -1.262 0.801 -13.673 1.00 93.50 72 TRP A C 1
ATOM 565 O O . TRP A 1 72 ? -0.872 0.298 -14.723 1.00 93.50 72 TRP A O 1
ATOM 575 N N . MET A 1 73 ? -0.416 1.203 -12.716 1.00 93.06 73 MET A N 1
ATOM 576 C CA . MET A 1 73 ? 1.042 1.126 -12.850 1.00 93.06 73 MET A CA 1
ATOM 577 C C . MET A 1 73 ? 1.533 -0.306 -13.061 1.00 93.06 73 MET A C 1
ATOM 579 O O . MET A 1 73 ? 2.393 -0.520 -13.903 1.00 93.06 73 MET A O 1
ATOM 583 N N . ALA A 1 74 ? 0.979 -1.284 -12.343 1.00 93.69 74 ALA A N 1
ATOM 584 C CA . ALA A 1 74 ? 1.304 -2.694 -12.526 1.00 93.69 74 ALA A CA 1
ATOM 585 C C . ALA A 1 74 ? 0.909 -3.175 -13.928 1.00 93.69 74 ALA A C 1
ATOM 587 O O . ALA A 1 74 ? 1.700 -3.841 -14.588 1.00 93.69 74 ALA A O 1
ATOM 588 N N . GLY A 1 75 ? -0.270 -2.775 -14.419 1.00 93.12 75 GLY A N 1
ATOM 589 C CA . GLY A 1 75 ? -0.691 -3.070 -15.790 1.00 93.12 75 GLY A CA 1
ATOM 590 C C . GLY A 1 75 ? 0.282 -2.524 -16.838 1.00 93.12 75 GLY A C 1
ATOM 591 O O . GLY A 1 75 ? 0.611 -3.224 -17.791 1.00 93.12 75 GLY A O 1
ATOM 592 N N . LEU A 1 76 ? 0.797 -1.308 -16.636 1.00 93.12 76 LEU A N 1
ATOM 593 C CA . LEU A 1 76 ? 1.808 -0.721 -17.514 1.00 93.12 76 LEU A CA 1
ATOM 594 C C . LEU A 1 76 ? 3.167 -1.426 -17.377 1.00 93.12 76 LEU A C 1
ATOM 596 O O . LEU A 1 76 ? 3.760 -1.802 -18.386 1.00 93.12 76 LEU A O 1
ATOM 600 N N . PHE A 1 77 ? 3.644 -1.627 -16.147 1.00 93.00 77 PHE A N 1
ATOM 601 C CA . PHE A 1 77 ? 4.961 -2.188 -15.840 1.00 93.00 77 PHE A CA 1
ATOM 602 C C . PHE A 1 77 ? 5.110 -3.622 -16.356 1.00 93.00 77 PHE A C 1
ATOM 604 O O . PHE A 1 77 ? 6.093 -3.934 -17.023 1.00 93.00 77 PHE A O 1
ATOM 611 N N . TYR A 1 78 ? 4.103 -4.466 -16.119 1.00 92.00 78 TYR A N 1
ATOM 612 C CA . TYR A 1 78 ? 4.087 -5.861 -16.567 1.00 92.00 78 TYR A CA 1
ATOM 613 C C . TYR A 1 78 ? 3.544 -6.048 -17.991 1.00 92.00 78 TYR A C 1
ATOM 615 O O . TYR A 1 78 ? 3.408 -7.180 -18.456 1.00 92.00 78 TYR A O 1
ATOM 623 N N . SER A 1 79 ? 3.248 -4.967 -18.718 1.00 94.94 79 SER A N 1
ATOM 624 C CA . SER A 1 79 ? 2.930 -5.065 -20.145 1.00 94.94 79 SER A CA 1
ATOM 625 C C . SER A 1 79 ? 4.165 -5.466 -20.960 1.00 94.94 79 SER A C 1
ATOM 627 O O . SER A 1 79 ? 5.306 -5.247 -20.549 1.00 94.94 79 SER A O 1
ATOM 629 N N . ARG A 1 80 ? 3.955 -6.000 -22.173 1.00 94.44 80 ARG A N 1
ATOM 630 C CA . ARG A 1 80 ? 5.058 -6.345 -23.094 1.00 94.44 80 ARG A CA 1
ATOM 631 C C . ARG A 1 80 ? 5.957 -5.139 -23.379 1.00 94.44 80 ARG A C 1
ATOM 633 O O . ARG A 1 80 ? 7.174 -5.279 -23.405 1.00 94.44 80 ARG A O 1
ATOM 640 N N . VAL A 1 81 ? 5.352 -3.963 -23.557 1.00 94.12 81 VAL A N 1
ATOM 641 C CA . VAL A 1 81 ? 6.070 -2.706 -23.804 1.00 94.12 81 VAL A CA 1
ATOM 642 C C . VAL A 1 81 ? 6.796 -2.242 -22.545 1.00 94.12 81 VAL A C 1
ATOM 644 O O . VAL A 1 81 ? 7.968 -1.895 -22.624 1.00 94.12 81 VAL A O 1
ATOM 647 N N . GLY A 1 82 ? 6.142 -2.289 -21.382 1.00 92.81 82 GLY A N 1
ATOM 648 C CA . GLY A 1 82 ? 6.744 -1.909 -20.102 1.00 92.81 82 GLY A CA 1
ATOM 649 C C . GLY A 1 82 ? 7.985 -2.734 -19.777 1.00 92.81 82 GLY A C 1
ATOM 650 O O . GLY A 1 82 ? 9.054 -2.174 -19.546 1.00 92.81 82 GLY A O 1
ATOM 651 N N . LEU A 1 83 ? 7.886 -4.061 -19.865 1.00 93.50 83 LEU A N 1
ATOM 652 C CA . LEU A 1 83 ? 9.024 -4.955 -19.650 1.00 93.50 83 LEU A CA 1
ATOM 653 C C . LEU A 1 83 ? 10.117 -4.777 -20.708 1.00 93.50 83 LEU A C 1
ATOM 655 O O . LEU A 1 83 ? 11.301 -4.859 -20.382 1.00 93.50 83 LEU A O 1
ATOM 659 N N . TRP A 1 84 ? 9.747 -4.514 -21.965 1.00 94.81 84 TRP A N 1
ATOM 660 C CA . TRP A 1 84 ? 10.719 -4.206 -23.013 1.00 94.81 84 TRP A CA 1
ATOM 661 C C . TRP A 1 84 ? 11.486 -2.916 -22.710 1.00 94.81 84 TRP A C 1
ATOM 663 O O . TRP A 1 84 ? 12.712 -2.918 -22.802 1.00 94.81 84 TRP A O 1
ATOM 673 N N . LEU A 1 85 ? 10.794 -1.855 -22.283 1.00 91.94 85 LEU A N 1
ATOM 674 C CA . LEU A 1 85 ? 11.413 -0.595 -21.871 1.00 91.94 85 LEU A CA 1
ATOM 675 C C . LEU A 1 85 ? 12.354 -0.821 -20.692 1.00 91.94 85 LEU A C 1
ATOM 677 O O . LEU A 1 85 ? 13.518 -0.441 -20.772 1.00 91.94 85 LEU A O 1
ATOM 681 N N . VAL A 1 86 ? 11.890 -1.499 -19.636 1.00 90.44 86 VAL A N 1
ATOM 682 C CA . VAL A 1 86 ? 12.730 -1.841 -18.478 1.00 90.44 86 VAL A CA 1
ATOM 683 C C . VAL A 1 86 ? 13.980 -2.587 -18.941 1.00 90.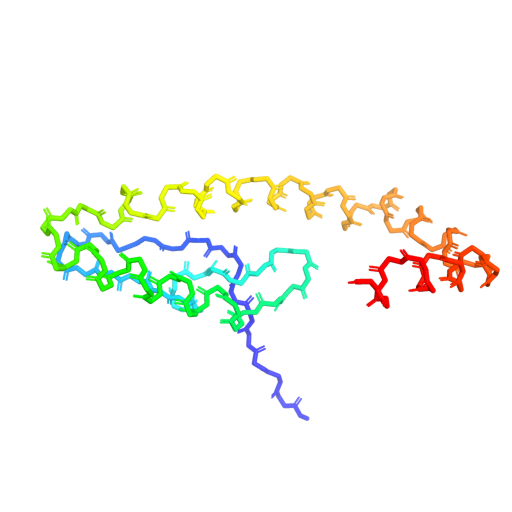44 86 VAL A C 1
ATOM 685 O O . VAL A 1 86 ? 15.087 -2.170 -18.623 1.00 90.44 86 VAL A O 1
ATOM 688 N N . LYS A 1 87 ? 13.835 -3.621 -19.777 1.00 91.06 87 LYS A N 1
ATOM 689 C CA . LYS A 1 87 ? 14.971 -4.384 -20.312 1.00 91.06 87 LYS A CA 1
ATOM 690 C C . LYS A 1 87 ? 15.925 -3.521 -21.145 1.00 91.06 87 LYS A C 1
ATOM 692 O O . LYS A 1 87 ? 17.140 -3.691 -21.040 1.00 91.06 87 LYS A O 1
ATOM 697 N N . ALA A 1 88 ? 15.398 -2.618 -21.970 1.00 91.06 88 ALA A N 1
ATOM 698 C CA . ALA A 1 88 ? 16.194 -1.709 -22.787 1.00 91.06 88 ALA A CA 1
ATOM 699 C C . ALA A 1 88 ? 16.997 -0.732 -21.913 1.00 91.06 88 ALA A C 1
ATOM 701 O O . ALA A 1 88 ? 18.208 -0.603 -22.099 1.00 91.06 88 ALA A O 1
ATOM 702 N N . PHE A 1 89 ? 16.360 -0.118 -20.912 1.00 88.69 89 PHE A N 1
ATOM 703 C CA . PHE A 1 89 ? 17.013 0.798 -19.974 1.00 88.69 89 PHE A CA 1
ATOM 704 C C . PHE A 1 89 ? 18.032 0.086 -19.079 1.00 88.69 89 PHE A C 1
ATOM 706 O O . PHE A 1 89 ? 19.147 0.580 -18.913 1.00 88.69 89 PHE A O 1
ATOM 713 N N . SER A 1 90 ? 17.711 -1.109 -18.574 1.00 88.12 90 SER A N 1
ATOM 714 C CA . SER A 1 90 ? 18.621 -1.910 -17.744 1.00 88.12 90 SER A CA 1
ATOM 715 C C . SER A 1 90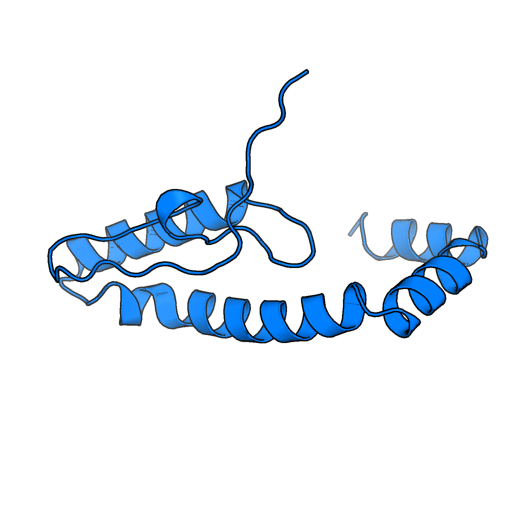 ? 19.882 -2.366 -18.482 1.00 88.12 90 SER A C 1
ATOM 717 O O . SER A 1 90 ? 20.869 -2.729 -17.846 1.00 88.12 90 SER A O 1
ATOM 719 N N . ARG A 1 91 ? 19.890 -2.341 -19.821 1.00 89.31 91 ARG A N 1
ATOM 720 C CA . ARG A 1 91 ? 21.068 -2.697 -20.623 1.00 89.31 91 ARG A CA 1
ATOM 721 C C . ARG A 1 91 ? 22.158 -1.620 -20.573 1.00 89.31 91 ARG A C 1
ATOM 723 O O . ARG A 1 91 ? 23.332 -1.938 -20.764 1.00 89.31 91 ARG A O 1
ATOM 730 N N . ASN A 1 92 ? 21.799 -0.366 -20.288 1.00 89.94 92 ASN A N 1
ATOM 731 C CA . ASN A 1 92 ? 22.762 0.719 -20.126 1.00 89.94 92 ASN A CA 1
ATOM 732 C C . ASN A 1 92 ? 23.276 0.778 -18.678 1.00 89.94 92 ASN A C 1
ATOM 734 O O . ASN A 1 92 ? 22.683 1.406 -17.801 1.00 89.94 92 ASN A O 1
ATOM 738 N N . ARG A 1 93 ? 24.426 0.139 -18.446 1.00 87.19 93 ARG A N 1
ATOM 739 C CA . ARG A 1 93 ? 25.058 0.023 -17.121 1.00 87.19 93 ARG A CA 1
ATOM 740 C C . ARG A 1 93 ? 25.386 1.375 -16.476 1.00 87.19 93 ARG A C 1
ATOM 742 O O . ARG A 1 93 ? 25.311 1.490 -15.256 1.00 87.19 93 ARG A O 1
ATOM 749 N N . HIS A 1 94 ? 25.709 2.394 -17.274 1.00 87.25 94 HIS A N 1
ATOM 750 C CA . HIS A 1 94 ? 26.007 3.738 -16.769 1.00 87.25 94 HIS A CA 1
ATOM 751 C C . HIS A 1 94 ? 24.750 4.452 -16.278 1.00 87.25 94 HIS A C 1
ATOM 753 O O . HIS A 1 94 ? 24.780 5.075 -15.222 1.00 87.25 94 HIS A O 1
ATOM 759 N N . LEU A 1 95 ? 23.636 4.306 -17.002 1.00 85.56 95 LEU A N 1
ATOM 760 C CA . LEU A 1 95 ? 22.349 4.869 -16.599 1.00 85.56 95 LEU A CA 1
ATOM 761 C C . LEU A 1 95 ? 21.848 4.230 -15.299 1.00 85.56 95 LEU A C 1
ATOM 763 O O . LEU A 1 95 ? 21.442 4.939 -14.386 1.00 85.56 95 LEU A O 1
ATOM 767 N N . VAL A 1 96 ? 21.914 2.898 -15.199 1.00 87.25 96 VAL A N 1
ATOM 768 C CA . VAL A 1 96 ? 21.505 2.177 -13.982 1.00 87.25 96 VAL A CA 1
ATOM 769 C C . VAL A 1 96 ? 22.342 2.616 -12.782 1.00 87.25 96 VAL A C 1
ATOM 771 O O . VAL A 1 96 ? 21.782 2.901 -11.726 1.00 87.25 96 VAL A O 1
ATOM 774 N N . LYS A 1 97 ? 23.667 2.721 -12.955 1.00 87.25 97 LYS A N 1
ATOM 775 C CA . LYS A 1 97 ? 24.569 3.198 -11.903 1.00 87.25 97 LYS A CA 1
ATOM 776 C C . LYS A 1 97 ? 24.237 4.630 -11.479 1.00 87.25 97 LYS A C 1
ATOM 778 O O . LYS A 1 97 ? 24.087 4.890 -10.294 1.00 87.25 97 LYS A O 1
ATOM 783 N N . TRP A 1 98 ? 24.043 5.529 -12.441 1.00 89.25 98 TRP A N 1
ATOM 784 C CA . TRP A 1 98 ? 23.694 6.920 -12.158 1.00 89.25 98 TRP A CA 1
ATOM 785 C C . TRP A 1 98 ? 22.372 7.050 -11.388 1.00 89.25 98 TRP A C 1
ATOM 787 O O . TRP A 1 98 ? 22.311 7.801 -10.417 1.00 89.25 98 TRP A O 1
ATOM 797 N N . ILE A 1 99 ? 21.336 6.292 -11.773 1.00 86.50 99 ILE A N 1
ATOM 798 C CA . ILE A 1 99 ? 20.048 6.273 -11.058 1.00 86.50 99 ILE A CA 1
ATOM 799 C C . ILE A 1 99 ? 20.240 5.782 -9.621 1.00 86.50 99 ILE A C 1
ATOM 801 O O . ILE A 1 99 ? 19.702 6.383 -8.696 1.00 86.50 99 ILE A O 1
ATOM 805 N N . TYR A 1 100 ? 21.001 4.705 -9.425 1.00 84.44 100 TYR A N 1
ATOM 806 C CA . TYR A 1 100 ? 21.254 4.160 -8.094 1.00 84.44 100 TYR A CA 1
ATOM 807 C C . TYR A 1 100 ? 21.950 5.188 -7.189 1.00 84.44 100 TYR A C 1
ATOM 809 O O . TYR A 1 100 ? 21.467 5.467 -6.092 1.00 84.44 100 TYR A O 1
ATOM 817 N N . ASP A 1 101 ? 23.018 5.810 -7.691 1.00 89.69 101 ASP A N 1
ATOM 818 C CA . ASP A 1 101 ? 23.844 6.750 -6.928 1.00 89.69 101 ASP A CA 1
ATOM 819 C C . ASP A 1 101 ? 23.089 8.046 -6.565 1.00 89.69 101 ASP A C 1
ATOM 821 O O . ASP A 1 101 ? 23.317 8.604 -5.496 1.00 89.69 101 ASP A O 1
ATOM 825 N N . ASN A 1 102 ? 22.168 8.519 -7.416 1.00 83.06 102 ASN A N 1
ATOM 826 C CA . ASN A 1 102 ? 21.468 9.799 -7.215 1.00 83.06 102 ASN A CA 1
ATOM 827 C C . ASN A 1 102 ? 20.079 9.682 -6.568 1.00 83.06 102 ASN A C 1
ATOM 829 O O . ASN A 1 102 ? 19.512 10.706 -6.202 1.00 83.06 102 ASN A O 1
ATOM 833 N N . VAL A 1 103 ? 19.492 8.482 -6.484 1.00 74.44 103 VAL A N 1
ATOM 834 C CA . VAL A 1 103 ? 18.099 8.306 -6.015 1.00 74.44 103 VAL A CA 1
ATOM 835 C C . VAL A 1 103 ? 17.990 7.385 -4.802 1.00 74.44 103 VAL A C 1
ATOM 837 O O . VAL A 1 103 ? 17.070 7.547 -4.009 1.00 74.44 103 VAL A O 1
ATOM 840 N N . VAL A 1 104 ? 18.883 6.401 -4.651 1.00 63.47 104 VAL A N 1
ATOM 841 C CA . VAL A 1 104 ? 18.785 5.397 -3.571 1.00 63.47 104 VAL A CA 1
ATOM 842 C C . VAL A 1 104 ? 19.633 5.776 -2.353 1.00 63.47 104 VAL A C 1
ATOM 844 O O . VAL A 1 104 ? 19.333 5.347 -1.243 1.00 63.47 104 VAL A O 1
ATOM 847 N N . VAL A 1 105 ? 20.684 6.577 -2.546 1.00 60.62 105 VAL A N 1
ATOM 848 C CA . VAL A 1 105 ? 21.635 6.981 -1.490 1.00 60.62 105 VAL A CA 1
ATOM 849 C C . VAL A 1 105 ? 21.292 8.359 -0.887 1.00 60.62 105 VAL A C 1
ATOM 851 O O . VAL A 1 105 ? 22.040 8.884 -0.068 1.00 60.62 105 VAL A O 1
ATOM 854 N N . THR A 1 106 ? 20.152 8.949 -1.260 1.00 46.66 106 THR A N 1
ATOM 855 C CA . THR A 1 106 ? 19.620 10.204 -0.684 1.00 46.66 106 THR A CA 1
ATOM 856 C C . THR A 1 106 ? 18.414 9.923 0.196 1.00 46.66 106 THR A C 1
ATOM 858 O O . THR A 1 106 ? 18.310 10.577 1.256 1.00 46.66 106 THR A O 1
#

Secondary structure (DSSP, 8-state):
-PPPP---SPP--SSTT----GGGGT-S-TTT---HHHHHHHHHHHHHHHHHT--HHHHTHHHHHHHHHHHHHHHHHTSHHHHHHHHHHHT-HHHHHHHHHHHT--

Radius of gyration: 17.49 Å; chains: 1; bounding box: 45×35×42 Å

pLDDT: mean 91.47, std 8.18, range [46.66, 98.44]

Foldseek 3Di:
DDDDDQQQDADADPDQPDGQFFRSRNLQQLAPRHGPVRRVQLVVLVVVCVVVVHGSCVSCVVSVVVSVVSVVVSCQCPDPVNVVVVVVQVVPPVSVVVCCVPPVVD